Protein AF-A0A4W3GNA4-F1 (afdb_monomer_lite)

Radius of gyration: 18.75 Å; chains: 1; bounding box: 50×30×59 Å

Organism: Callorhinchus milii (NCBI:txid7868)

Structure (mmCIF, N/CA/C/O backbone):
data_AF-A0A4W3GNA4-F1
#
_entry.id   AF-A0A4W3GNA4-F1
#
loop_
_atom_site.group_PDB
_atom_site.id
_atom_site.type_symbol
_atom_site.label_atom_id
_atom_site.label_alt_id
_atom_site.label_comp_id
_atom_site.label_asym_id
_atom_site.label_entity_id
_atom_site.label_seq_id
_atom_site.pdbx_PDB_ins_code
_atom_site.Cartn_x
_atom_site.Cartn_y
_atom_site.Cartn_z
_atom_site.occupancy
_atom_site.B_iso_or_equiv
_atom_site.auth_seq_id
_atom_site.auth_comp_id
_atom_site.auth_asym_id
_atom_site.auth_atom_id
_atom_site.pdbx_PDB_model_num
ATOM 1 N N . MET A 1 1 ? -11.337 0.851 20.707 1.00 62.53 1 MET A N 1
ATOM 2 C CA . MET A 1 1 ? -11.953 1.496 19.522 1.00 62.53 1 MET A CA 1
ATOM 3 C C . MET A 1 1 ? -12.961 0.550 18.882 1.00 62.53 1 MET A C 1
ATOM 5 O O . MET A 1 1 ? -12.706 -0.647 18.855 1.00 62.53 1 MET A O 1
ATOM 9 N N . ILE A 1 2 ? -14.075 1.075 18.364 1.00 86.12 2 ILE A N 1
ATOM 10 C CA . ILE A 1 2 ? -15.197 0.301 17.792 1.00 86.12 2 ILE A CA 1
ATOM 11 C C . ILE A 1 2 ? -14.746 -0.635 16.652 1.00 86.12 2 ILE A C 1
ATOM 13 O O . ILE A 1 2 ? -15.182 -1.780 16.599 1.00 86.12 2 ILE A O 1
ATOM 17 N N . TYR A 1 3 ? -13.805 -0.199 15.805 1.00 87.56 3 TYR A N 1
ATOM 18 C CA . TYR A 1 3 ? -13.288 -1.012 14.695 1.00 87.56 3 TYR A CA 1
ATOM 19 C C . TYR A 1 3 ? -12.583 -2.300 15.135 1.00 87.56 3 TYR A C 1
ATOM 21 O O . TYR A 1 3 ? -12.835 -3.340 14.545 1.00 87.56 3 TYR A O 1
ATOM 29 N N . GLU A 1 4 ? -11.748 -2.271 16.179 1.00 87.50 4 GLU A N 1
ATOM 30 C CA . GLU A 1 4 ? -11.067 -3.485 16.669 1.00 87.50 4 GLU A CA 1
ATOM 31 C C . GLU A 1 4 ? -12.066 -4.514 17.209 1.00 87.50 4 GLU A C 1
ATOM 33 O O . GLU A 1 4 ? -11.855 -5.709 17.049 1.00 87.50 4 GLU A O 1
ATOM 38 N N . ARG A 1 5 ? -13.180 -4.067 17.809 1.00 89.88 5 ARG A N 1
ATOM 39 C CA . ARG A 1 5 ? -14.259 -4.971 18.233 1.00 89.88 5 ARG A CA 1
ATOM 40 C C . ARG A 1 5 ? -14.975 -5.564 17.018 1.00 89.88 5 ARG A C 1
ATOM 42 O O . ARG A 1 5 ? -15.092 -6.774 16.920 1.00 89.88 5 ARG A O 1
ATOM 49 N N . ALA A 1 6 ? -15.357 -4.729 16.053 1.00 89.81 6 ALA A N 1
ATOM 50 C CA . ALA A 1 6 ? -16.027 -5.186 14.835 1.00 89.81 6 ALA A CA 1
ATOM 51 C C . ALA A 1 6 ? -15.162 -6.144 13.990 1.00 89.81 6 ALA A C 1
ATOM 53 O O . ALA A 1 6 ? -15.686 -7.067 13.379 1.00 89.81 6 ALA A O 1
ATOM 54 N N . LEU A 1 7 ? -13.840 -5.949 13.966 1.00 90.19 7 LEU A N 1
ATOM 55 C CA . LEU A 1 7 ? -12.903 -6.818 13.248 1.00 90.19 7 LEU A CA 1
ATOM 56 C C . LEU A 1 7 ? -12.647 -8.158 13.948 1.00 90.19 7 LEU A C 1
ATOM 58 O O . LEU A 1 7 ? -12.236 -9.096 13.270 1.00 90.19 7 LEU A O 1
ATOM 62 N N . LYS A 1 8 ? -12.885 -8.263 15.264 1.00 89.38 8 LYS A N 1
ATOM 63 C CA . LYS A 1 8 ? -12.873 -9.557 15.967 1.00 89.38 8 LYS A CA 1
ATOM 64 C C . LYS A 1 8 ? -14.039 -10.432 15.521 1.00 89.38 8 LYS A C 1
ATOM 66 O O . LYS A 1 8 ? -13.829 -11.606 15.252 1.00 89.38 8 LYS A O 1
ATOM 71 N N . GLU A 1 9 ? -15.219 -9.836 15.374 1.00 90.94 9 GLU A N 1
ATOM 72 C CA . GLU A 1 9 ? -16.420 -10.543 14.915 1.00 90.94 9 GLU A CA 1
ATOM 73 C C . GLU A 1 9 ? -16.387 -10.812 13.400 1.00 90.94 9 GLU A C 1
ATOM 75 O O . GLU A 1 9 ? -16.762 -11.885 12.937 1.00 90.94 9 GLU A O 1
ATOM 80 N N . LEU A 1 10 ? -15.920 -9.841 12.602 1.00 90.75 10 LEU A N 1
ATOM 81 C CA . LEU A 1 10 ? -15.949 -9.892 11.135 1.00 90.75 10 LEU A CA 1
ATOM 82 C C . LEU A 1 10 ? -14.574 -9.577 10.513 1.00 90.75 10 LEU A C 1
ATOM 84 O O . LEU A 1 10 ? -14.409 -8.550 9.839 1.00 90.75 10 LEU A O 1
ATOM 88 N N . PRO A 1 11 ? -13.581 -10.474 10.655 1.00 89.44 11 PRO A N 1
ATOM 89 C CA . PRO A 1 11 ? -12.229 -10.256 10.135 1.00 89.44 11 PRO A CA 1
ATOM 90 C C . PRO A 1 11 ? -12.168 -10.245 8.598 1.00 89.44 11 PRO A C 1
ATOM 92 O O . PRO A 1 11 ? -11.227 -9.707 8.018 1.00 89.44 11 PRO A O 1
ATOM 95 N N . GLY A 1 12 ? -13.174 -10.800 7.917 1.00 89.94 12 GLY A N 1
ATOM 96 C CA . GLY A 1 12 ? -13.270 -10.840 6.454 1.00 89.94 12 GLY A CA 1
ATOM 97 C C . GLY A 1 12 ? -13.893 -9.596 5.804 1.00 89.94 12 GLY A C 1
ATOM 98 O O . GLY A 1 12 ? -13.981 -9.522 4.579 1.00 89.94 12 GLY A O 1
ATOM 99 N N . SER A 1 13 ? -14.354 -8.608 6.575 1.00 93.88 13 SER A N 1
ATOM 100 C CA . SER A 1 13 ? -15.085 -7.475 5.999 1.00 93.88 13 SER A CA 1
ATOM 101 C C . SER A 1 13 ? -14.149 -6.432 5.385 1.00 93.88 13 SER A C 1
ATOM 103 O O . SER A 1 13 ? -13.520 -5.635 6.086 1.00 93.88 13 SER A O 1
ATOM 105 N N . TYR A 1 14 ? -14.116 -6.377 4.049 1.00 92.62 14 TYR A N 1
ATOM 106 C CA . TYR A 1 14 ? -13.341 -5.377 3.307 1.00 92.62 14 TYR A CA 1
ATOM 107 C C . TYR A 1 14 ? -13.697 -3.940 3.710 1.00 92.62 14 TYR A C 1
ATOM 109 O O . TYR A 1 14 ? -12.804 -3.124 3.931 1.00 92.62 14 TYR A O 1
ATOM 117 N N . LYS A 1 15 ? -14.994 -3.618 3.832 1.00 94.00 15 LYS A N 1
ATOM 118 C CA . LYS A 1 15 ? -15.442 -2.259 4.178 1.00 94.00 15 LYS A CA 1
ATOM 119 C C . LYS A 1 15 ? -14.938 -1.840 5.561 1.00 94.00 15 LYS A C 1
ATOM 121 O O . LYS A 1 15 ? -14.494 -0.703 5.716 1.00 94.00 15 LYS A O 1
ATOM 126 N N . LEU A 1 16 ? -14.963 -2.752 6.540 1.00 94.25 16 LEU A N 1
ATOM 127 C CA . LEU A 1 16 ? -14.456 -2.479 7.887 1.00 94.25 16 LEU A CA 1
ATOM 128 C C . LEU A 1 16 ? -12.947 -2.240 7.873 1.00 94.25 16 LEU A C 1
ATOM 130 O O . LEU A 1 16 ? -12.503 -1.206 8.367 1.00 94.25 16 LEU A O 1
ATOM 134 N N . TRP A 1 17 ? -12.172 -3.130 7.246 1.00 94.75 17 TRP A N 1
ATOM 135 C CA . TRP A 1 17 ? -10.722 -2.953 7.119 1.00 94.75 17 TRP A CA 1
ATOM 136 C C . TRP A 1 17 ? -10.353 -1.666 6.387 1.00 94.75 17 TRP A C 1
ATOM 138 O O . TRP A 1 17 ? -9.498 -0.915 6.853 1.00 94.75 17 TRP A O 1
ATOM 148 N N . TYR A 1 18 ? -11.014 -1.375 5.267 1.00 94.25 18 TYR A N 1
ATOM 149 C CA . TYR A 1 18 ? -10.751 -0.174 4.481 1.00 94.25 18 TYR A CA 1
ATOM 150 C C . TYR A 1 18 ? -11.008 1.104 5.289 1.00 94.25 18 TYR A C 1
ATOM 152 O O . TYR A 1 18 ? -10.143 1.980 5.353 1.00 94.25 18 TYR A O 1
ATOM 160 N N . ASN A 1 19 ? -12.165 1.196 5.953 1.00 94.88 19 ASN A N 1
ATOM 161 C CA . ASN A 1 19 ? -12.510 2.354 6.776 1.00 94.88 19 ASN A CA 1
ATOM 162 C C . ASN A 1 19 ? -11.589 2.482 7.993 1.00 94.88 19 ASN A C 1
ATOM 164 O O . ASN A 1 19 ? -11.152 3.590 8.311 1.00 94.88 19 ASN A O 1
ATOM 168 N N . TYR A 1 20 ? -11.235 1.361 8.624 1.00 94.69 20 TYR A N 1
ATOM 169 C CA . TYR A 1 20 ? -10.321 1.350 9.757 1.00 94.69 20 TYR A CA 1
ATOM 170 C C . TYR A 1 20 ? -8.929 1.861 9.370 1.00 94.69 20 TYR A C 1
ATOM 172 O O . TYR A 1 20 ? -8.429 2.811 9.975 1.00 94.69 20 TYR A O 1
ATOM 180 N N . LEU A 1 21 ? -8.330 1.309 8.311 1.00 94.81 21 LEU A N 1
ATOM 181 C CA . LEU A 1 21 ? -7.014 1.731 7.824 1.00 94.81 21 LEU A CA 1
AT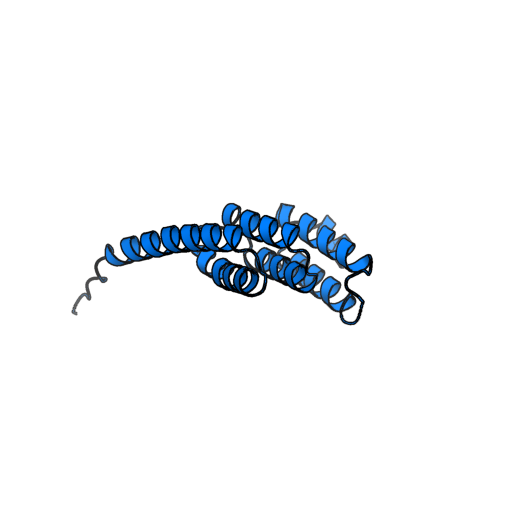OM 182 C C . LEU A 1 21 ? -7.022 3.194 7.367 1.00 94.81 21 LEU A C 1
ATOM 184 O O . LEU A 1 21 ? -6.099 3.947 7.679 1.00 94.81 21 LEU A O 1
ATOM 188 N N . LYS A 1 22 ? -8.082 3.629 6.675 1.00 94.75 22 LYS A N 1
ATOM 189 C CA . LYS A 1 22 ? -8.259 5.030 6.269 1.00 94.75 22 LYS A CA 1
ATOM 190 C C . LYS A 1 22 ? -8.288 5.963 7.481 1.00 94.75 22 LYS A C 1
ATOM 192 O O . LYS A 1 22 ? -7.617 6.996 7.463 1.00 94.75 22 LYS A O 1
ATOM 197 N N . GLN A 1 23 ? -9.027 5.597 8.527 1.00 94.44 23 GLN A N 1
ATOM 198 C CA . GLN A 1 23 ? -9.108 6.377 9.760 1.00 94.44 23 GLN A CA 1
ATOM 199 C C . GLN A 1 23 ? -7.756 6.435 10.480 1.00 94.44 23 GLN A C 1
ATOM 201 O O . GLN A 1 23 ? -7.327 7.514 10.881 1.00 94.44 23 GLN A O 1
ATOM 206 N N . ARG A 1 24 ? -7.051 5.304 10.589 1.00 93.62 24 ARG A N 1
ATOM 207 C CA . ARG A 1 24 ? -5.729 5.235 11.228 1.00 93.62 24 ARG A CA 1
ATOM 208 C C . ARG A 1 24 ? -4.688 6.083 10.493 1.00 93.62 24 ARG A C 1
ATOM 210 O O . ARG A 1 24 ? -3.987 6.860 11.127 1.00 93.62 24 ARG A O 1
ATOM 217 N N . ARG A 1 25 ? -4.659 6.051 9.155 1.00 93.75 25 ARG A N 1
ATOM 218 C CA . ARG A 1 25 ? -3.803 6.956 8.360 1.00 93.75 25 ARG A CA 1
ATOM 219 C C . ARG A 1 25 ? -4.174 8.429 8.548 1.00 93.75 25 ARG A C 1
ATOM 221 O O . ARG A 1 25 ? -3.291 9.276 8.606 1.00 93.75 25 ARG A O 1
ATOM 228 N N . LYS A 1 26 ? -5.469 8.754 8.669 1.00 93.44 26 LYS A N 1
ATOM 229 C CA . LYS A 1 26 ? -5.927 10.133 8.917 1.00 93.44 26 LYS A CA 1
ATOM 230 C C . LYS A 1 26 ? -5.411 10.676 10.255 1.00 93.44 26 LYS A C 1
ATOM 232 O O . LYS A 1 26 ? -5.052 11.844 10.309 1.00 93.44 26 LYS A O 1
ATOM 237 N N . GLN A 1 27 ? -5.332 9.838 11.291 1.00 91.62 27 GLN A N 1
ATOM 238 C CA . GLN A 1 27 ? -4.816 10.215 12.617 1.00 91.62 27 GLN A CA 1
ATOM 239 C C . GLN A 1 27 ? -3.317 10.560 12.621 1.00 91.62 27 GLN A C 1
ATOM 241 O O . GLN A 1 27 ? -2.862 11.272 13.513 1.00 91.62 27 GLN A O 1
ATOM 246 N N . LEU A 1 28 ? -2.559 10.074 11.634 1.00 90.56 28 LEU A N 1
ATOM 247 C CA . LEU A 1 28 ? -1.128 10.357 11.500 1.00 90.56 28 LEU A CA 1
ATOM 248 C C . LEU A 1 28 ? -0.820 11.590 10.647 1.00 90.56 28 LEU A C 1
ATOM 250 O O . LEU A 1 28 ? 0.334 12.012 10.586 1.00 90.56 28 LEU A O 1
ATOM 254 N N . LYS A 1 29 ? -1.820 12.181 9.978 1.00 87.44 29 LYS A N 1
ATOM 255 C CA . LYS A 1 29 ? -1.595 13.389 9.176 1.00 87.44 29 LYS A CA 1
ATOM 256 C C . LYS A 1 29 ? -1.045 14.508 10.064 1.00 87.44 29 LYS A C 1
ATOM 258 O O . LYS A 1 29 ? -1.640 14.826 11.087 1.00 87.44 29 LYS A O 1
ATOM 263 N N . GLY A 1 30 ? 0.073 15.101 9.646 1.00 84.44 30 GLY A N 1
ATOM 264 C CA . GLY A 1 30 ? 0.755 16.175 10.376 1.00 84.44 30 GLY A CA 1
ATOM 265 C C . GLY A 1 30 ? 1.792 15.704 11.400 1.00 84.44 30 GLY A C 1
ATOM 266 O O . GLY A 1 30 ? 2.482 16.542 11.969 1.00 84.44 30 GLY A O 1
ATOM 267 N N . ARG A 1 31 ? 1.949 14.391 11.621 1.00 89.44 31 ARG A N 1
ATOM 268 C CA . ARG A 1 31 ? 3.023 13.842 12.465 1.00 89.44 31 ARG A CA 1
ATOM 269 C C . ARG A 1 31 ? 4.287 13.571 11.655 1.00 89.44 31 ARG A C 1
ATOM 271 O O . ARG A 1 31 ? 4.207 13.225 10.473 1.00 89.44 31 ARG A O 1
ATOM 278 N N . CYS A 1 32 ? 5.440 13.659 12.317 1.00 89.38 32 CYS A N 1
ATOM 279 C CA . CYS A 1 32 ? 6.722 13.275 11.732 1.00 89.38 32 CYS A CA 1
ATOM 280 C C . CYS A 1 32 ? 6.736 11.779 11.381 1.00 89.38 32 CYS A C 1
ATOM 282 O O . CYS A 1 32 ? 6.191 10.962 12.117 1.00 89.38 32 CYS A O 1
ATOM 284 N N . VAL A 1 33 ? 7.398 11.414 10.283 1.00 87.50 33 VAL A N 1
ATOM 285 C CA . VAL A 1 33 ? 7.524 10.024 9.802 1.00 87.50 33 VAL A CA 1
ATOM 286 C C . VAL A 1 33 ? 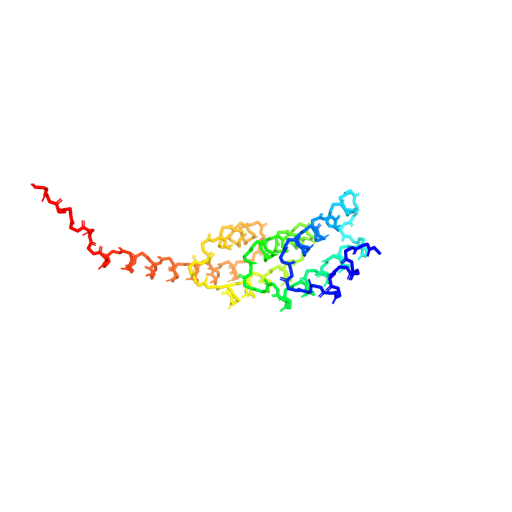8.211 9.099 10.821 1.00 87.50 33 VAL A C 1
ATOM 288 O O . VAL A 1 33 ? 8.009 7.887 10.786 1.00 87.50 33 VAL A O 1
ATOM 291 N N . THR A 1 34 ? 9.000 9.655 11.744 1.00 89.00 34 THR A N 1
ATOM 292 C CA . THR A 1 34 ? 9.650 8.911 12.834 1.00 89.00 34 THR A CA 1
ATOM 293 C C . THR A 1 34 ? 8.717 8.589 14.006 1.00 89.00 34 THR A C 1
ATOM 295 O O . THR A 1 34 ? 9.113 7.835 14.893 1.00 89.00 34 THR A O 1
ATOM 298 N N . ASP A 1 35 ? 7.490 9.123 14.026 1.00 90.94 35 ASP A N 1
ATOM 299 C CA . ASP A 1 35 ? 6.506 8.855 15.078 1.00 90.94 35 ASP A CA 1
ATOM 300 C C . ASP A 1 35 ? 6.139 7.351 15.111 1.00 90.94 35 ASP A C 1
ATOM 302 O O . ASP A 1 35 ? 5.843 6.765 14.058 1.00 90.94 35 ASP A O 1
ATOM 306 N N . PRO A 1 36 ? 6.111 6.711 16.300 1.00 92.12 36 PRO A N 1
ATOM 307 C CA . PRO A 1 36 ? 5.775 5.291 16.445 1.00 92.12 36 PRO A CA 1
ATOM 308 C C . PRO A 1 36 ? 4.426 4.900 15.828 1.00 92.12 36 PRO A C 1
ATOM 310 O O . PRO A 1 36 ? 4.246 3.762 15.385 1.00 92.12 36 PRO A O 1
ATOM 313 N N . GLY A 1 37 ? 3.491 5.846 15.724 1.00 92.50 37 GLY A N 1
ATOM 314 C CA . GLY A 1 37 ? 2.187 5.646 15.114 1.00 92.50 37 GLY A CA 1
ATOM 315 C C . GLY A 1 37 ? 2.266 5.190 13.656 1.00 92.50 37 GLY A C 1
ATOM 316 O O . GLY A 1 37 ? 1.429 4.394 13.229 1.00 92.50 37 GLY A O 1
ATOM 317 N N . TYR A 1 38 ? 3.291 5.592 12.891 1.00 93.69 38 TYR A N 1
ATOM 318 C CA . TYR A 1 38 ? 3.491 5.068 11.533 1.00 93.69 38 TYR A CA 1
ATOM 319 C C . TYR A 1 38 ? 3.737 3.559 11.535 1.00 93.69 38 TYR A C 1
ATOM 321 O O . TYR A 1 38 ? 3.206 2.849 10.676 1.00 93.69 38 TYR A O 1
ATOM 329 N N . GLU A 1 39 ? 4.488 3.049 12.511 1.00 93.69 39 GLU A N 1
ATOM 330 C CA . GLU A 1 39 ? 4.744 1.617 12.628 1.00 93.69 39 GLU A CA 1
ATOM 331 C C . GLU A 1 39 ? 3.504 0.854 13.105 1.00 93.69 39 GLU A C 1
ATOM 333 O O . GLU A 1 39 ? 3.199 -0.211 12.568 1.00 93.69 39 GLU A O 1
ATOM 338 N N . GLU A 1 40 ? 2.701 1.433 14.002 1.00 93.88 40 GLU A N 1
ATOM 339 C CA . GLU A 1 40 ? 1.400 0.858 14.363 1.00 93.88 40 GLU A CA 1
ATOM 340 C C . GLU A 1 40 ? 0.472 0.713 13.149 1.00 93.88 40 GLU A C 1
ATOM 342 O O . GLU A 1 40 ? -0.200 -0.310 12.987 1.00 93.88 40 GLU A O 1
ATOM 347 N N . VAL A 1 41 ? 0.425 1.722 12.275 1.00 95.19 41 VAL A N 1
ATOM 348 C CA . VAL A 1 41 ? -0.403 1.678 11.061 1.00 95.19 41 VAL A CA 1
ATOM 349 C C . VAL A 1 41 ? 0.169 0.714 10.026 1.00 95.19 41 VAL A C 1
ATOM 351 O O . VAL A 1 41 ? -0.600 0.006 9.371 1.00 95.19 41 VAL A O 1
ATOM 354 N N . ASN A 1 42 ? 1.495 0.596 9.932 1.00 95.44 42 ASN A N 1
ATOM 355 C CA . ASN A 1 42 ? 2.137 -0.450 9.138 1.00 95.44 42 ASN A CA 1
ATOM 356 C C . ASN A 1 42 ? 1.731 -1.851 9.628 1.00 95.44 42 ASN A C 1
ATOM 358 O O . ASN A 1 42 ? 1.355 -2.696 8.817 1.00 95.44 42 ASN A O 1
ATOM 362 N N . ASN A 1 43 ? 1.730 -2.082 10.942 1.00 95.25 43 ASN A N 1
ATOM 363 C CA . ASN A 1 43 ? 1.304 -3.350 11.541 1.00 95.25 43 ASN A CA 1
ATOM 364 C C . ASN A 1 43 ? -0.192 -3.622 11.317 1.00 95.25 43 ASN A C 1
ATOM 366 O O . ASN A 1 43 ? -0.582 -4.757 11.038 1.00 95.25 43 ASN A O 1
ATOM 370 N N . CYS A 1 44 ? -1.038 -2.587 11.361 1.00 94.69 44 CYS A N 1
ATOM 371 C CA . CYS A 1 44 ? -2.453 -2.708 11.000 1.00 94.69 44 CYS A CA 1
ATOM 372 C C . CYS A 1 44 ? -2.632 -3.143 9.539 1.00 94.69 44 CYS A C 1
ATOM 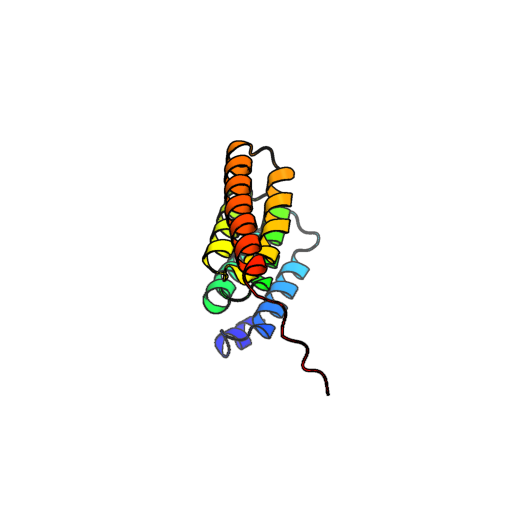374 O O . CYS A 1 44 ? -3.486 -3.981 9.249 1.00 94.69 44 CYS A O 1
ATOM 376 N N . HIS A 1 45 ? -1.826 -2.604 8.621 1.00 95.88 45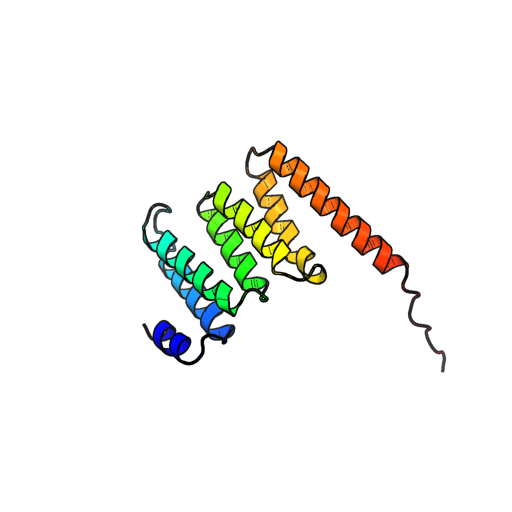 HIS A N 1
ATOM 377 C CA . HIS A 1 45 ? -1.832 -3.013 7.218 1.00 95.88 45 HIS A CA 1
ATOM 378 C C . HIS A 1 45 ? -1.407 -4.475 7.040 1.00 95.88 45 HIS A C 1
ATOM 380 O O . HIS A 1 45 ? -2.089 -5.212 6.331 1.00 95.88 45 HIS A O 1
ATOM 386 N N . GLU A 1 46 ? -0.341 -4.920 7.708 1.00 95.69 46 GLU A N 1
ATOM 387 C CA . GLU A 1 46 ? 0.095 -6.324 7.659 1.00 95.69 46 GLU A CA 1
ATOM 388 C C . GLU A 1 46 ? -0.992 -7.273 8.191 1.00 95.69 46 GLU A C 1
ATOM 390 O O . GLU A 1 46 ? -1.301 -8.274 7.546 1.00 95.69 46 GLU A O 1
ATOM 395 N N . ARG A 1 47 ? -1.662 -6.914 9.296 1.00 94.75 47 ARG A N 1
ATOM 396 C CA . ARG A 1 47 ? -2.824 -7.661 9.814 1.00 94.75 47 ARG A CA 1
ATOM 397 C C . ARG A 1 47 ? -3.975 -7.718 8.813 1.00 94.75 47 ARG A C 1
ATOM 399 O O . ARG A 1 47 ? -4.551 -8.782 8.606 1.00 94.75 47 ARG A O 1
ATOM 406 N N . ALA A 1 48 ? -4.302 -6.594 8.178 1.00 94.38 48 ALA A N 1
ATOM 407 C CA . ALA A 1 48 ? -5.365 -6.545 7.180 1.00 94.38 48 ALA A CA 1
ATOM 408 C C . ALA A 1 48 ? -5.061 -7.463 5.990 1.00 94.38 48 ALA A C 1
ATOM 410 O O . ALA A 1 48 ? -5.957 -8.129 5.478 1.00 94.38 48 ALA A O 1
ATOM 411 N N . LEU A 1 49 ? -3.797 -7.525 5.561 1.00 94.69 49 LEU A N 1
ATOM 412 C CA . LEU A 1 49 ? -3.369 -8.347 4.432 1.00 94.69 49 LEU A CA 1
ATOM 413 C C . LEU A 1 49 ? -3.488 -9.851 4.693 1.00 94.69 49 LEU A C 1
ATOM 415 O O . LEU A 1 49 ? -3.652 -10.586 3.726 1.00 94.69 49 LEU A O 1
ATOM 419 N N . VAL A 1 50 ? -3.502 -10.315 5.948 1.00 94.06 50 VAL A N 1
ATOM 420 C CA . VAL A 1 50 ? -3.783 -11.730 6.265 1.00 94.06 50 VAL A CA 1
ATOM 421 C C . VAL A 1 50 ? -5.134 -12.151 5.678 1.00 94.06 50 VAL A C 1
ATOM 423 O O . VAL A 1 50 ? -5.228 -13.154 4.973 1.00 94.06 50 VAL A O 1
ATOM 426 N N . PHE A 1 51 ? -6.164 -11.324 5.865 1.00 90.88 51 PHE A N 1
ATOM 427 C CA . PHE A 1 51 ? -7.515 -11.606 5.377 1.00 90.88 51 PHE A CA 1
ATOM 428 C C . PHE A 1 51 ? -7.772 -11.024 3.975 1.00 90.88 51 PHE A C 1
ATOM 430 O O . PHE A 1 51 ? -8.478 -11.624 3.170 1.00 90.88 51 PHE A O 1
ATOM 437 N N . MET A 1 52 ? -7.196 -9.860 3.657 1.00 91.69 52 MET A N 1
ATOM 438 C CA . MET A 1 52 ? -7.520 -9.050 2.471 1.00 91.69 52 MET A CA 1
ATOM 439 C C . MET A 1 52 ? -6.460 -9.115 1.355 1.00 91.69 52 MET A C 1
ATOM 441 O O . MET A 1 52 ? -6.445 -8.248 0.480 1.00 91.69 52 MET A O 1
ATOM 445 N N . HIS A 1 53 ? -5.573 -10.117 1.333 1.00 91.69 53 HIS A N 1
ATOM 446 C CA . HIS A 1 53 ? -4.478 -10.207 0.347 1.00 91.69 53 HIS A CA 1
ATOM 447 C C . HIS A 1 53 ? -4.936 -10.216 -1.124 1.00 91.69 53 HIS A C 1
ATOM 449 O O . HIS A 1 53 ? -4.156 -9.846 -1.999 1.00 91.69 53 HIS A O 1
ATOM 455 N N . LYS A 1 54 ? -6.185 -10.597 -1.420 1.00 90.19 54 LYS A N 1
ATOM 456 C CA . LYS A 1 54 ? -6.739 -10.568 -2.788 1.00 90.19 54 LYS A CA 1
ATOM 457 C C . LYS A 1 54 ? -7.258 -9.189 -3.213 1.00 90.19 54 LYS A C 1
ATOM 459 O O . LYS A 1 54 ? -7.620 -9.019 -4.372 1.00 90.19 54 LYS A O 1
ATOM 464 N N . MET A 1 55 ? -7.323 -8.212 -2.304 1.00 92.25 55 MET A N 1
ATOM 465 C CA . MET A 1 55 ? -7.915 -6.894 -2.554 1.00 92.25 55 MET A CA 1
ATOM 466 C C . MET A 1 55 ? -6.846 -5.891 -3.017 1.00 92.25 55 MET A C 1
ATOM 468 O O . MET A 1 55 ? -6.047 -5.428 -2.197 1.00 92.25 55 MET A O 1
ATOM 472 N N . PRO A 1 56 ? -6.832 -5.468 -4.300 1.00 92.88 56 PRO A N 1
ATOM 473 C CA . PRO A 1 56 ? -5.767 -4.614 -4.829 1.00 92.88 56 PRO A CA 1
ATOM 474 C C . PRO A 1 56 ? -5.669 -3.269 -4.111 1.00 92.88 56 PRO A C 1
ATOM 476 O O . PRO A 1 56 ? -4.578 -2.751 -3.903 1.00 92.88 56 PRO A O 1
ATOM 479 N N . ARG A 1 57 ? -6.809 -2.700 -3.697 1.00 94.38 57 ARG A N 1
ATOM 480 C CA . ARG A 1 57 ? -6.840 -1.369 -3.083 1.00 94.38 57 ARG A CA 1
ATOM 481 C C . ARG A 1 57 ? -6.062 -1.309 -1.767 1.00 94.38 57 ARG A C 1
ATOM 483 O O . ARG A 1 57 ? -5.376 -0.321 -1.534 1.00 94.38 57 ARG A O 1
ATOM 490 N N . ILE A 1 58 ? -6.122 -2.362 -0.949 1.00 94.62 58 ILE A N 1
ATOM 491 C CA . ILE A 1 58 ? -5.398 -2.424 0.331 1.00 94.62 58 ILE A CA 1
ATOM 492 C C . ILE A 1 58 ? -3.885 -2.450 0.095 1.00 94.62 58 ILE A C 1
ATOM 494 O O . ILE A 1 58 ? -3.153 -1.736 0.779 1.00 94.62 58 ILE A O 1
ATOM 498 N N . TRP A 1 59 ? -3.428 -3.206 -0.909 1.00 96.25 59 TRP A N 1
ATOM 499 C CA . TRP A 1 59 ? -2.023 -3.221 -1.320 1.00 96.25 59 TRP A CA 1
ATOM 500 C C . TRP A 1 59 ? -1.550 -1.862 -1.821 1.00 96.25 59 TRP A C 1
ATOM 502 O O . TRP A 1 59 ? -0.511 -1.387 -1.379 1.00 96.25 59 TRP A O 1
ATOM 512 N N . LEU A 1 60 ? -2.306 -1.228 -2.722 1.00 95.25 60 LEU A N 1
ATOM 513 C CA . LEU A 1 60 ? -1.930 0.065 -3.300 1.00 95.25 60 LEU A CA 1
ATOM 514 C C . LEU A 1 60 ? -1.837 1.154 -2.232 1.00 95.25 60 LEU A C 1
ATOM 516 O O . LEU A 1 60 ? -0.850 1.886 -2.194 1.00 95.25 60 LEU A O 1
ATOM 520 N N . ASP A 1 61 ? -2.828 1.217 -1.341 1.00 95.81 61 ASP A N 1
ATOM 521 C CA . ASP A 1 61 ? -2.825 2.152 -0.219 1.00 95.81 61 ASP A CA 1
ATOM 522 C C . ASP A 1 61 ? -1.621 1.894 0.710 1.00 95.81 61 ASP A C 1
ATOM 524 O O . ASP A 1 61 ? -0.997 2.847 1.171 1.00 95.81 61 ASP A O 1
ATOM 528 N N . TYR A 1 62 ? -1.265 0.626 0.968 1.00 96.38 62 TYR A N 1
ATOM 529 C CA . TYR A 1 62 ? -0.113 0.289 1.812 1.00 96.38 62 TYR A CA 1
ATOM 530 C C . TYR A 1 62 ? 1.224 0.642 1.151 1.00 96.38 62 TYR A C 1
ATOM 532 O O . TYR A 1 62 ? 2.086 1.256 1.775 1.00 96.38 62 TYR A O 1
ATOM 540 N N . CYS A 1 63 ? 1.387 0.293 -0.126 1.00 95.50 63 CYS A N 1
ATOM 541 C CA . CYS A 1 63 ? 2.565 0.643 -0.909 1.00 95.50 63 CYS A CA 1
ATOM 542 C C . CYS A 1 63 ? 2.776 2.157 -0.930 1.00 95.50 63 CYS A C 1
ATOM 544 O O . CYS A 1 63 ? 3.886 2.605 -0.657 1.00 95.50 63 CYS A O 1
ATOM 546 N N . GLN A 1 64 ? 1.725 2.938 -1.200 1.00 94.81 64 GLN A N 1
ATOM 547 C CA . GLN A 1 64 ? 1.816 4.397 -1.190 1.00 94.81 64 GLN A CA 1
ATOM 548 C C . GLN A 1 64 ? 2.183 4.919 0.204 1.00 94.81 64 GLN A C 1
ATOM 550 O O . GLN A 1 64 ? 3.103 5.717 0.330 1.00 94.81 64 GLN A O 1
ATOM 555 N N . PHE A 1 65 ? 1.555 4.389 1.256 1.00 95.00 65 PHE A N 1
ATOM 556 C CA . PHE A 1 65 ? 1.864 4.778 2.631 1.00 95.00 65 PHE A CA 1
ATOM 557 C C . PHE A 1 65 ? 3.327 4.507 3.028 1.00 95.00 65 PHE A C 1
ATOM 559 O O . PHE A 1 65 ? 3.895 5.255 3.819 1.00 95.00 65 PHE A O 1
ATOM 566 N N . LEU A 1 66 ? 3.961 3.463 2.483 1.00 94.38 66 LEU A N 1
ATOM 567 C CA . LEU A 1 66 ? 5.387 3.186 2.694 1.00 94.38 66 LEU A CA 1
ATOM 568 C C . LEU A 1 66 ? 6.313 4.061 1.835 1.00 94.38 66 LEU A C 1
ATOM 570 O O . LEU A 1 66 ? 7.420 4.379 2.278 1.00 94.38 66 LEU A O 1
ATOM 574 N N . VAL A 1 67 ? 5.885 4.440 0.623 1.00 92.81 67 VAL A N 1
ATOM 575 C CA . VAL A 1 67 ? 6.592 5.431 -0.212 1.00 92.81 67 VAL A CA 1
ATOM 576 C C . VAL A 1 67 ? 6.674 6.759 0.534 1.00 92.81 67 VAL A C 1
ATOM 578 O O . VAL A 1 67 ? 7.765 7.307 0.648 1.00 92.81 67 VAL A O 1
ATOM 581 N N . ASP A 1 68 ? 5.562 7.213 1.113 1.00 91.44 68 ASP A N 1
ATOM 582 C CA . ASP A 1 68 ? 5.485 8.480 1.851 1.00 91.44 68 ASP A CA 1
ATOM 583 C C . ASP A 1 68 ? 6.356 8.471 3.131 1.00 91.44 68 ASP A C 1
ATOM 585 O O . ASP A 1 68 ? 6.775 9.519 3.613 1.00 91.44 68 ASP A O 1
ATOM 589 N N . GLN A 1 69 ? 6.675 7.283 3.666 1.00 91.75 69 GLN A N 1
ATOM 590 C CA . GLN A 1 69 ? 7.604 7.093 4.790 1.00 91.75 69 GLN A CA 1
ATOM 591 C C . GLN A 1 69 ? 9.083 6.990 4.369 1.00 91.75 69 GLN A C 1
ATOM 593 O O . GLN A 1 69 ? 9.939 6.776 5.225 1.00 91.75 69 GLN A O 1
ATOM 598 N N . TYR A 1 70 ? 9.399 7.039 3.070 1.00 90.38 70 TYR A N 1
ATOM 599 C CA . TYR A 1 70 ? 10.749 6.825 2.527 1.00 90.38 70 TYR A CA 1
ATOM 600 C C . TYR A 1 70 ? 11.391 5.472 2.912 1.00 90.38 70 TYR A C 1
ATOM 602 O O . TYR A 1 70 ? 12.610 5.299 2.860 1.00 90.38 70 TYR A O 1
ATOM 610 N N . LYS A 1 71 ? 10.590 4.446 3.246 1.00 88.44 71 LYS A N 1
ATOM 611 C CA . LYS A 1 71 ? 11.086 3.105 3.623 1.00 88.44 71 LYS A CA 1
ATOM 612 C C . LYS A 1 71 ? 11.418 2.245 2.394 1.00 88.44 71 LYS A C 1
ATOM 614 O O . LYS A 1 71 ? 10.826 1.185 2.195 1.00 88.44 71 LYS A O 1
ATOM 619 N N . ILE A 1 72 ? 12.399 2.666 1.590 1.00 90.06 72 ILE A N 1
ATOM 620 C CA . ILE A 1 72 ? 12.758 2.109 0.265 1.00 90.06 72 ILE A CA 1
ATOM 621 C C . ILE A 1 72 ? 12.738 0.569 0.214 1.00 90.06 72 ILE A C 1
ATOM 623 O O . ILE A 1 72 ? 12.014 -0.033 -0.587 1.00 90.06 72 ILE A O 1
ATOM 627 N N . SER A 1 73 ? 13.506 -0.092 1.084 1.00 90.81 73 SER A N 1
ATOM 628 C CA . SER A 1 73 ? 13.631 -1.556 1.100 1.00 90.81 73 SER A CA 1
ATOM 629 C C . SER A 1 73 ? 12.307 -2.261 1.406 1.00 90.81 73 SER A C 1
ATOM 631 O O . SER A 1 73 ? 11.988 -3.283 0.789 1.00 90.81 73 SER A O 1
ATOM 633 N N . ARG A 1 74 ? 11.516 -1.712 2.337 1.00 92.88 74 ARG A N 1
ATOM 634 C CA . ARG A 1 74 ? 10.202 -2.255 2.711 1.00 92.88 74 ARG A CA 1
ATOM 635 C C . ARG A 1 74 ? 9.186 -2.017 1.599 1.00 92.88 74 ARG A C 1
ATOM 637 O O . ARG A 1 74 ? 8.473 -2.949 1.232 1.00 92.88 74 ARG A O 1
ATOM 644 N N . THR A 1 75 ? 9.180 -0.826 1.009 1.00 94.25 75 THR A N 1
ATOM 645 C CA . THR A 1 75 ? 8.340 -0.463 -0.137 1.00 94.25 75 THR A CA 1
ATOM 646 C C . THR A 1 75 ? 8.558 -1.418 -1.305 1.00 94.25 75 THR A C 1
ATOM 648 O O . THR A 1 75 ? 7.599 -2.015 -1.794 1.00 94.25 75 THR A O 1
ATOM 651 N N . ARG A 1 76 ? 9.820 -1.668 -1.689 1.00 92.81 76 ARG A N 1
ATOM 652 C CA . ARG A 1 76 ? 10.169 -2.623 -2.755 1.00 92.81 76 ARG A CA 1
ATOM 653 C C . ARG A 1 76 ? 9.609 -4.019 -2.477 1.00 92.81 76 ARG A C 1
ATOM 655 O O . ARG A 1 76 ? 8.898 -4.572 -3.311 1.00 92.81 76 ARG A O 1
ATOM 662 N N . ARG A 1 77 ? 9.889 -4.573 -1.289 1.00 93.81 77 ARG A N 1
ATOM 663 C CA . ARG A 1 77 ? 9.400 -5.908 -0.895 1.00 93.81 77 ARG A CA 1
ATOM 664 C C . ARG A 1 77 ? 7.872 -5.976 -0.896 1.00 93.81 77 ARG A C 1
ATOM 666 O O . ARG A 1 77 ? 7.315 -7.012 -1.243 1.00 93.81 77 ARG A O 1
ATOM 673 N N . THR A 1 78 ? 7.203 -4.887 -0.527 1.00 96.00 78 THR A N 1
ATOM 674 C CA . THR A 1 78 ? 5.737 -4.808 -0.486 1.00 96.00 78 THR A CA 1
ATOM 675 C C . THR A 1 78 ? 5.139 -4.780 -1.891 1.00 96.00 78 THR A C 1
ATOM 677 O O . THR A 1 78 ? 4.203 -5.530 -2.147 1.00 96.00 78 THR A O 1
ATOM 680 N N . PHE A 1 79 ? 5.722 -4.031 -2.836 1.00 94.88 79 PHE A N 1
ATOM 681 C CA . PHE A 1 79 ? 5.328 -4.102 -4.251 1.00 94.88 79 PHE A CA 1
ATOM 682 C C . PHE A 1 79 ? 5.523 -5.510 -4.834 1.00 94.88 79 PHE A C 1
ATOM 684 O O . PHE A 1 79 ? 4.624 -6.039 -5.488 1.00 94.88 79 PHE A O 1
ATOM 691 N N . ASP A 1 80 ? 6.654 -6.162 -4.544 1.00 93.56 80 ASP A N 1
ATOM 692 C CA . ASP A 1 80 ? 6.900 -7.549 -4.962 1.00 93.56 80 ASP A CA 1
ATOM 693 C C . ASP A 1 80 ? 5.914 -8.547 -4.329 1.00 93.56 80 ASP A C 1
ATOM 695 O O . ASP A 1 80 ? 5.576 -9.559 -4.945 1.00 93.56 80 ASP A O 1
ATOM 699 N N . ARG A 1 81 ? 5.468 -8.312 -3.088 1.00 95.44 81 ARG A N 1
ATOM 700 C CA . ARG A 1 81 ? 4.417 -9.116 -2.438 1.00 95.44 81 ARG A CA 1
ATOM 701 C C . ARG A 1 81 ? 3.058 -8.877 -3.092 1.00 95.44 81 ARG A C 1
ATOM 703 O O . ARG A 1 81 ? 2.367 -9.849 -3.371 1.00 95.44 81 ARG A O 1
ATOM 710 N N . ALA A 1 82 ? 2.715 -7.629 -3.409 1.00 95.44 82 ALA A N 1
ATOM 711 C CA . ALA A 1 82 ? 1.472 -7.289 -4.097 1.00 95.44 82 ALA A CA 1
ATOM 712 C C . ALA A 1 82 ? 1.375 -7.975 -5.470 1.00 95.44 82 ALA A C 1
ATOM 714 O O . ALA A 1 82 ? 0.352 -8.577 -5.780 1.00 95.44 82 ALA A O 1
ATOM 715 N N . LEU A 1 83 ? 2.451 -7.960 -6.267 1.00 93.44 83 LEU A N 1
ATOM 716 C CA . LEU A 1 83 ? 2.490 -8.643 -7.568 1.00 93.44 83 LEU A CA 1
ATOM 717 C C . LEU A 1 83 ? 2.391 -10.174 -7.455 1.00 93.44 83 LEU A C 1
ATOM 719 O O . LEU A 1 83 ? 1.907 -10.818 -8.379 1.00 93.44 83 LEU A O 1
ATOM 723 N N . ARG A 1 84 ? 2.835 -10.768 -6.341 1.00 92.69 84 ARG A N 1
ATOM 724 C CA . ARG A 1 84 ? 2.685 -12.212 -6.086 1.00 92.69 84 ARG A CA 1
ATOM 725 C C . ARG A 1 84 ? 1.295 -12.587 -5.577 1.00 92.69 84 ARG A C 1
ATOM 727 O O . ARG A 1 84 ? 0.806 -13.658 -5.905 1.00 92.69 84 ARG A O 1
ATOM 734 N N . ALA A 1 85 ? 0.682 -11.729 -4.765 1.00 93.00 85 ALA A N 1
ATOM 735 C CA . ALA A 1 85 ? -0.621 -11.989 -4.158 1.00 93.00 85 ALA A CA 1
ATOM 736 C C . ALA A 1 85 ? -1.793 -11.710 -5.112 1.00 93.00 85 ALA A C 1
ATOM 738 O O . ALA A 1 85 ? -2.841 -12.346 -5.006 1.00 93.00 85 ALA A O 1
ATOM 739 N N . LEU A 1 86 ? -1.639 -10.740 -6.018 1.00 92.12 86 LEU A N 1
ATOM 740 C CA . LEU A 1 86 ? -2.699 -10.318 -6.927 1.00 92.12 86 LEU A CA 1
ATOM 741 C C . LEU A 1 86 ? -2.639 -11.075 -8.263 1.00 92.12 86 LEU A C 1
ATOM 743 O O . LEU A 1 86 ? -1.544 -11.291 -8.790 1.00 92.12 86 LEU A O 1
ATOM 747 N N . PRO A 1 87 ? -3.799 -11.398 -8.867 1.00 91.12 87 PRO A N 1
ATOM 748 C CA . PRO A 1 87 ? -3.857 -11.944 -10.220 1.00 91.12 87 PRO A CA 1
ATOM 749 C C . PRO A 1 87 ? -3.162 -11.034 -11.240 1.00 91.12 87 PRO A C 1
ATOM 751 O O . PRO A 1 87 ? -3.240 -9.807 -11.133 1.00 91.12 87 PRO A O 1
ATOM 754 N N . VAL A 1 88 ? -2.552 -11.624 -12.275 1.00 86.94 88 VAL A N 1
ATOM 755 C CA . VAL A 1 88 ? -1.848 -10.885 -13.347 1.00 86.94 88 VAL A CA 1
ATOM 756 C C . VAL A 1 88 ? -2.756 -9.854 -14.022 1.00 86.94 88 VAL A C 1
ATOM 758 O O . VAL A 1 88 ? -2.322 -8.742 -14.322 1.00 86.94 88 VAL A O 1
ATOM 761 N N . THR A 1 89 ? -4.049 -10.161 -14.149 1.00 87.25 89 THR A N 1
ATOM 762 C CA . THR A 1 89 ? -5.073 -9.245 -14.678 1.00 87.25 89 THR A CA 1
ATOM 763 C C . THR A 1 89 ? -5.232 -7.963 -13.866 1.00 87.25 89 THR A C 1
ATOM 765 O O . THR A 1 89 ? -5.805 -7.013 -14.374 1.00 87.25 89 THR A O 1
ATOM 768 N N . GLN A 1 90 ? -4.732 -7.901 -12.627 1.00 88.56 90 GLN A N 1
ATOM 769 C CA . GLN A 1 90 ? -4.761 -6.719 -11.758 1.00 88.56 90 GLN A CA 1
ATOM 770 C C . GLN A 1 90 ? -3.405 -6.004 -11.672 1.00 88.56 90 GLN A C 1
ATOM 772 O O . GLN A 1 90 ? -3.323 -4.907 -11.114 1.00 88.56 90 GLN A O 1
ATOM 777 N N . HIS A 1 91 ? -2.333 -6.577 -12.235 1.00 91.50 91 HIS A N 1
ATOM 778 C CA . HIS A 1 91 ? -0.983 -6.007 -12.140 1.00 91.50 91 HIS A CA 1
ATOM 779 C C . HIS A 1 91 ? -0.886 -4.622 -12.781 1.00 91.50 91 HIS A C 1
ATOM 781 O O . HIS A 1 91 ? -0.118 -3.786 -12.306 1.00 91.50 91 HIS A O 1
ATOM 787 N N . TYR A 1 92 ? -1.718 -4.332 -13.788 1.00 89.00 92 TYR A N 1
ATOM 788 C CA . TYR A 1 92 ? -1.817 -3.010 -14.418 1.00 89.00 92 TYR A CA 1
ATOM 789 C C . TYR A 1 92 ? -2.103 -1.873 -13.421 1.00 89.00 92 TYR A C 1
ATOM 791 O O . TYR A 1 92 ? -1.737 -0.732 -13.681 1.00 89.00 92 TYR A O 1
ATOM 799 N N . ARG A 1 93 ? -2.713 -2.169 -12.263 1.00 91.44 93 ARG A N 1
ATOM 800 C CA . ARG A 1 93 ? -2.957 -1.184 -11.195 1.00 91.44 93 ARG A CA 1
ATOM 801 C C . ARG A 1 93 ? -1.725 -0.938 -10.323 1.00 91.44 93 ARG A C 1
ATOM 803 O O . ARG A 1 93 ? -1.560 0.155 -9.791 1.00 91.44 93 ARG A O 1
ATOM 810 N N . VAL A 1 94 ? -0.868 -1.948 -10.167 1.00 92.94 94 VAL A N 1
ATOM 811 C CA . VAL A 1 94 ? 0.319 -1.918 -9.294 1.00 92.94 94 VAL A CA 1
ATOM 812 C C . VAL A 1 94 ? 1.511 -1.283 -10.008 1.00 92.94 94 VAL A C 1
ATOM 814 O O . VAL A 1 94 ? 2.222 -0.463 -9.422 1.00 92.94 94 VAL A O 1
ATOM 817 N N . TRP A 1 95 ? 1.708 -1.618 -11.286 1.00 92.00 95 TRP A N 1
ATOM 818 C CA . TRP A 1 95 ? 2.860 -1.173 -12.071 1.00 92.00 95 TRP A CA 1
ATOM 819 C C . TRP A 1 95 ? 3.057 0.348 -12.115 1.00 92.00 95 TRP A C 1
ATOM 821 O O . TRP A 1 95 ? 4.182 0.774 -11.864 1.00 92.00 95 TRP A O 1
ATOM 831 N N . PRO A 1 96 ? 2.034 1.197 -12.347 1.00 92.25 96 PRO A N 1
ATOM 832 C CA . PRO A 1 96 ? 2.234 2.645 -12.393 1.00 92.25 96 PRO A CA 1
ATOM 833 C C . PRO A 1 96 ? 2.820 3.208 -11.094 1.00 92.25 96 PRO A C 1
ATOM 835 O O . PRO A 1 96 ? 3.715 4.050 -11.136 1.00 92.25 96 PRO A O 1
ATOM 838 N N . GLY A 1 97 ? 2.353 2.720 -9.940 1.00 91.38 97 GLY A N 1
ATOM 839 C CA . GLY A 1 97 ? 2.897 3.107 -8.637 1.00 91.38 97 GLY A CA 1
ATOM 840 C C . GLY A 1 97 ? 4.334 2.625 -8.452 1.00 91.38 97 GLY A C 1
ATOM 841 O O . GLY A 1 97 ? 5.192 3.394 -8.020 1.00 91.38 97 GLY A O 1
ATOM 842 N N . TYR A 1 98 ? 4.616 1.384 -8.852 1.00 92.44 98 TYR A N 1
ATOM 843 C CA . TYR A 1 98 ? 5.950 0.811 -8.717 1.00 92.44 98 TYR A CA 1
ATOM 844 C C . TYR A 1 98 ? 6.978 1.526 -9.614 1.00 92.44 98 TYR A C 1
ATOM 846 O O . TYR A 1 98 ? 8.064 1.877 -9.162 1.00 92.44 98 TYR A O 1
ATOM 854 N N . LEU A 1 99 ? 6.623 1.824 -10.867 1.00 90.81 99 LEU A N 1
ATOM 855 C CA . LEU A 1 99 ? 7.497 2.541 -11.798 1.00 90.81 99 LEU A CA 1
ATOM 856 C C . LEU A 1 99 ? 7.779 3.976 -11.334 1.00 90.81 99 LEU A C 1
ATOM 858 O O . LEU A 1 99 ? 8.925 4.415 -11.412 1.00 90.81 99 LEU A O 1
ATOM 862 N N . ARG A 1 100 ? 6.774 4.693 -10.803 1.00 91.25 100 ARG A N 1
ATOM 863 C CA . ARG A 1 100 ? 6.986 6.023 -10.203 1.00 91.25 100 ARG A CA 1
ATOM 864 C C . ARG A 1 100 ? 7.944 5.961 -9.017 1.00 91.25 100 ARG A C 1
ATOM 866 O O . ARG A 1 100 ? 8.875 6.757 -8.964 1.00 91.25 100 ARG A O 1
ATOM 873 N N . PHE A 1 101 ? 7.761 4.994 -8.115 1.00 91.31 101 PHE A N 1
ATOM 874 C CA . PHE A 1 101 ? 8.652 4.798 -6.969 1.00 91.31 101 PHE A CA 1
ATOM 875 C C . PHE A 1 101 ? 10.107 4.596 -7.405 1.00 91.31 101 PHE A C 1
ATOM 877 O O . PHE A 1 101 ? 11.003 5.235 -6.860 1.00 91.31 101 PHE A O 1
ATOM 884 N N . VAL A 1 102 ? 10.344 3.750 -8.410 1.00 89.62 102 VAL A N 1
ATOM 885 C CA . VAL A 1 102 ? 11.707 3.444 -8.854 1.00 89.62 102 VAL A CA 1
ATOM 886 C C . VAL A 1 102 ? 12.339 4.580 -9.670 1.00 89.62 102 VAL A C 1
ATOM 888 O O . VAL A 1 102 ? 13.551 4.735 -9.634 1.00 89.62 102 VAL A O 1
ATOM 891 N N . ARG A 1 103 ? 11.549 5.411 -10.364 1.00 87.44 103 ARG A N 1
ATOM 892 C CA . ARG A 1 103 ? 12.062 6.645 -10.993 1.00 87.44 103 ARG A CA 1
ATOM 893 C C . ARG A 1 103 ? 12.449 7.711 -9.970 1.00 87.44 103 ARG A C 1
ATOM 895 O O . ARG A 1 103 ? 13.375 8.466 -10.218 1.00 87.44 103 ARG A O 1
ATOM 902 N N . ALA A 1 104 ? 11.730 7.779 -8.852 1.00 87.00 104 ALA A N 1
ATOM 903 C CA . ALA A 1 104 ? 11.949 8.791 -7.824 1.00 87.00 104 ALA A CA 1
ATOM 904 C C . ALA A 1 104 ? 13.174 8.517 -6.931 1.00 87.00 104 ALA A C 1
ATOM 906 O O . ALA A 1 104 ? 13.619 9.422 -6.235 1.00 87.00 104 ALA A O 1
ATOM 907 N N . HIS A 1 105 ? 13.715 7.292 -6.927 1.00 84.31 105 HIS A N 1
ATOM 908 C CA . HIS A 1 105 ? 14.833 6.902 -6.063 1.00 84.31 105 HIS A CA 1
ATOM 909 C C . HIS A 1 105 ? 16.020 6.390 -6.896 1.00 84.31 105 HIS A C 1
ATOM 911 O O . HIS A 1 105 ? 15.803 5.644 -7.853 1.00 84.31 105 HIS A O 1
ATOM 917 N N . PRO A 1 106 ? 17.275 6.704 -6.526 1.00 79.06 106 PRO A N 1
ATOM 918 C CA . PRO A 1 106 ? 18.467 6.281 -7.264 1.00 79.06 106 PRO A CA 1
ATOM 919 C C . PRO A 1 106 ? 18.774 4.788 -7.037 1.00 79.06 106 PRO A C 1
ATOM 921 O O . PRO A 1 106 ? 19.677 4.419 -6.293 1.00 79.06 106 PRO A O 1
ATOM 924 N N . LEU A 1 107 ? 17.993 3.901 -7.662 1.00 81.19 107 LEU A N 1
ATOM 925 C CA . LEU A 1 107 ? 18.101 2.441 -7.524 1.00 81.19 107 LEU A CA 1
ATOM 926 C C . LEU A 1 107 ? 18.299 1.770 -8.894 1.00 81.19 107 LEU A C 1
ATOM 928 O O . LEU A 1 107 ? 17.401 1.054 -9.351 1.00 81.19 107 LEU A O 1
ATOM 932 N N . PRO A 1 108 ? 19.444 1.971 -9.571 1.00 78.06 108 PRO A N 1
ATOM 933 C CA . PRO A 1 108 ? 19.618 1.605 -10.979 1.00 78.06 108 PRO A CA 1
ATOM 934 C C . PRO A 1 108 ? 19.415 0.106 -11.248 1.00 78.06 108 PRO A C 1
ATOM 936 O O . PRO A 1 108 ? 18.644 -0.267 -12.131 1.00 78.06 108 PRO A O 1
ATOM 939 N N . GLU A 1 109 ? 20.002 -0.782 -10.443 1.00 82.88 109 GLU A N 1
ATOM 940 C CA . GLU A 1 109 ? 19.852 -2.2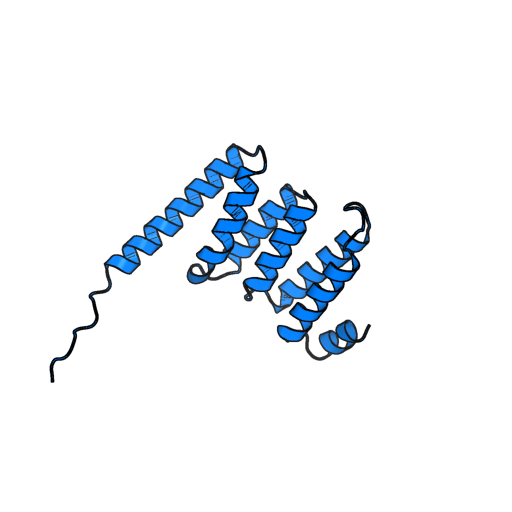33 -10.642 1.00 82.88 109 GLU A CA 1
ATOM 941 C C . GLU A 1 109 ? 18.415 -2.720 -10.423 1.00 82.88 109 GLU A C 1
ATOM 943 O O . GLU A 1 109 ? 17.882 -3.543 -11.177 1.00 82.88 109 GLU A O 1
ATOM 948 N N . THR A 1 110 ? 17.758 -2.200 -9.380 1.00 83.06 110 THR A N 1
ATOM 949 C CA . THR A 1 110 ? 16.360 -2.539 -9.092 1.00 83.06 110 THR A CA 1
ATOM 950 C C . THR A 1 110 ? 15.454 -1.987 -10.187 1.00 83.06 110 THR A C 1
ATOM 952 O O . THR A 1 110 ? 14.556 -2.702 -10.627 1.00 83.06 110 THR A O 1
ATOM 955 N N . ALA A 1 111 ? 15.721 -0.778 -10.687 1.00 84.25 111 ALA A N 1
ATOM 956 C CA . ALA A 1 111 ? 15.028 -0.195 -11.830 1.00 84.25 111 ALA A CA 1
ATOM 957 C C . ALA A 1 111 ? 15.084 -1.112 -13.036 1.00 84.25 111 ALA A C 1
ATOM 959 O O . ALA A 1 111 ? 14.035 -1.554 -13.504 1.00 84.25 111 ALA A O 1
ATOM 960 N N . VAL A 1 112 ? 16.282 -1.482 -13.483 1.00 85.81 112 VAL A N 1
ATOM 961 C CA . VAL A 1 112 ? 16.453 -2.349 -14.653 1.00 85.81 112 VAL A CA 1
ATOM 962 C C . VAL A 1 112 ? 15.681 -3.661 -14.486 1.00 85.81 112 VAL A C 1
ATOM 964 O O . VAL A 1 112 ? 14.964 -4.079 -15.397 1.00 85.81 112 VAL A O 1
ATOM 967 N N . ARG A 1 113 ? 15.751 -4.297 -13.310 1.00 86.62 113 ARG A N 1
ATOM 968 C CA . ARG A 1 113 ? 15.012 -5.542 -13.030 1.00 86.62 113 ARG A CA 1
ATOM 969 C C . ARG A 1 113 ? 13.493 -5.356 -13.077 1.00 86.62 113 ARG A C 1
ATOM 971 O O . ARG A 1 113 ? 12.801 -6.192 -13.661 1.00 86.62 113 ARG A O 1
ATOM 978 N N . VAL A 1 114 ? 12.978 -4.282 -12.481 1.00 87.06 114 VAL A N 1
ATOM 979 C CA . VAL A 1 114 ? 11.542 -3.959 -12.450 1.00 87.06 114 VAL A CA 1
ATOM 980 C C . VAL A 1 114 ? 11.034 -3.651 -13.860 1.00 87.06 114 VAL A C 1
ATOM 982 O O . VAL A 1 114 ? 10.026 -4.227 -14.269 1.00 87.06 114 VAL A O 1
ATOM 985 N N . TYR A 1 115 ? 11.760 -2.843 -14.640 1.00 85.19 115 TYR A N 1
ATOM 986 C CA . TYR A 1 115 ? 11.415 -2.542 -16.033 1.00 85.19 115 TYR A CA 1
ATOM 987 C C . TYR A 1 115 ? 11.436 -3.787 -16.919 1.00 85.19 115 TYR A C 1
ATOM 989 O O . TYR A 1 115 ? 10.480 -4.020 -17.656 1.00 85.19 115 TYR A O 1
ATOM 997 N N . ARG A 1 116 ? 12.462 -4.643 -16.813 1.00 85.62 116 ARG A N 1
ATOM 998 C CA . ARG A 1 116 ? 12.508 -5.916 -17.557 1.00 85.62 116 ARG A CA 1
ATOM 999 C C . ARG A 1 116 ? 11.302 -6.801 -17.242 1.00 85.62 116 ARG A C 1
ATOM 1001 O O . ARG A 1 116 ? 10.719 -7.383 -18.152 1.00 85.62 116 ARG A O 1
ATOM 1008 N N . ARG A 1 117 ? 10.907 -6.903 -15.966 1.00 86.38 117 ARG A N 1
ATOM 1009 C CA . ARG A 1 117 ? 9.723 -7.682 -15.566 1.00 86.38 117 ARG A CA 1
ATOM 1010 C C . ARG A 1 117 ? 8.434 -7.059 -16.107 1.00 86.38 117 ARG A C 1
ATOM 1012 O O . ARG A 1 117 ? 7.600 -7.793 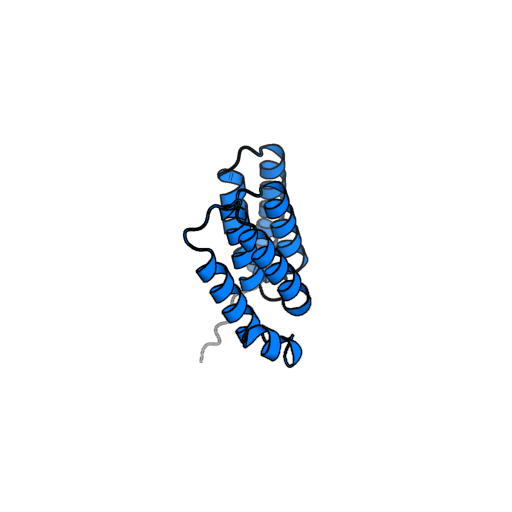-16.626 1.00 86.38 117 ARG A O 1
ATOM 1019 N N . TYR A 1 118 ? 8.293 -5.737 -16.019 1.00 85.50 118 TYR A N 1
ATOM 1020 C CA . TYR A 1 118 ? 7.145 -5.015 -16.569 1.00 85.50 118 TYR A CA 1
ATOM 1021 C C . TYR A 1 118 ? 6.975 -5.292 -18.065 1.00 85.50 118 TYR A C 1
ATOM 1023 O O . TYR A 1 118 ? 5.891 -5.685 -18.486 1.00 85.50 118 TYR A O 1
ATOM 1031 N N . LEU A 1 119 ? 8.058 -5.180 -18.842 1.00 83.38 119 LEU A N 1
ATOM 1032 C CA . LEU A 1 119 ? 8.046 -5.436 -20.284 1.00 83.38 119 LEU A CA 1
ATOM 1033 C C . LEU A 1 119 ? 7.642 -6.878 -20.621 1.00 83.38 119 LEU A C 1
ATOM 1035 O O . LEU A 1 119 ? 6.832 -7.083 -21.516 1.00 83.38 119 LEU A O 1
ATOM 1039 N N . LYS A 1 120 ? 8.127 -7.883 -19.880 1.00 82.44 120 LYS A N 1
ATOM 1040 C CA . LYS A 1 120 ? 7.710 -9.283 -20.096 1.00 82.44 120 LYS A CA 1
ATOM 1041 C C . LYS A 1 120 ? 6.199 -9.474 -19.926 1.00 82.44 120 LYS A C 1
ATOM 1043 O O . LYS A 1 120 ? 5.573 -10.160 -20.729 1.00 82.44 120 LYS A O 1
ATOM 1048 N N . VAL A 1 121 ? 5.616 -8.856 -18.897 1.00 79.00 121 VAL A N 1
ATOM 1049 C CA . VAL A 1 121 ? 4.177 -8.965 -18.615 1.00 79.00 121 VAL A CA 1
ATOM 1050 C C . VAL A 1 121 ? 3.355 -8.210 -19.658 1.00 79.00 121 VAL A C 1
ATOM 1052 O O . VAL A 1 121 ? 2.383 -8.754 -20.172 1.00 79.00 121 VAL A O 1
ATOM 1055 N N . THR A 1 122 ? 3.734 -6.981 -20.013 1.00 72.06 122 THR A N 1
ATOM 1056 C CA . THR A 1 122 ? 2.966 -6.181 -20.982 1.00 72.06 122 THR A CA 1
ATOM 1057 C C . THR A 1 122 ? 3.011 -6.753 -22.389 1.00 72.06 122 THR A C 1
ATOM 1059 O O . THR A 1 122 ? 1.992 -6.743 -23.076 1.00 72.06 122 THR A O 1
ATOM 1062 N N . VAL A 1 123 ? 4.159 -7.284 -22.808 1.00 66.12 123 VAL A N 1
ATOM 1063 C CA . VAL A 1 123 ? 4.309 -7.952 -24.103 1.00 66.12 123 VAL A CA 1
ATOM 1064 C C . VAL A 1 123 ? 3.418 -9.195 -24.157 1.00 66.12 123 VAL A C 1
ATOM 1066 O O . VAL A 1 123 ? 2.644 -9.343 -25.096 1.00 66.12 123 VAL A O 1
ATOM 1069 N N . SER A 1 124 ? 3.424 -10.027 -23.112 1.00 61.88 124 SER A N 1
ATOM 1070 C CA . SER A 1 124 ? 2.574 -11.224 -23.038 1.00 61.88 124 SER A CA 1
ATOM 1071 C C . SER A 1 124 ? 1.070 -10.906 -23.048 1.00 61.88 124 SER A C 1
ATOM 1073 O O . SER A 1 124 ? 0.315 -11.585 -23.738 1.00 61.88 124 SER A O 1
ATOM 1075 N N . VAL A 1 125 ? 0.637 -9.848 -22.351 1.00 60.81 125 VAL A N 1
ATOM 1076 C CA . VAL A 1 125 ? -0.776 -9.418 -22.320 1.00 60.81 125 VAL A CA 1
ATOM 1077 C C . VAL A 1 125 ? -1.236 -8.826 -23.658 1.00 60.81 125 VAL A C 1
ATOM 1079 O O . VAL A 1 125 ? -2.397 -8.971 -24.029 1.00 60.81 125 VAL A O 1
ATOM 1082 N N . ARG A 1 126 ? -0.348 -8.158 -24.405 1.00 57.91 126 ARG A N 1
ATOM 1083 C CA . ARG A 1 126 ? -0.683 -7.649 -25.744 1.00 57.91 126 ARG A CA 1
ATOM 1084 C C . ARG A 1 126 ? -0.868 -8.785 -26.745 1.00 57.91 126 ARG A C 1
ATOM 1086 O O . ARG A 1 126 ? -1.859 -8.770 -27.461 1.00 57.91 126 ARG A O 1
ATOM 1093 N N . TYR A 1 127 ? 0.017 -9.783 -26.738 1.00 55.56 127 TYR A N 1
ATOM 1094 C CA . TYR A 1 127 ? -0.103 -10.937 -27.634 1.00 55.56 127 TYR A CA 1
ATOM 1095 C C . TYR A 1 127 ? -1.389 -11.743 -27.408 1.00 55.56 127 TYR A C 1
ATOM 1097 O O . TYR A 1 127 ? -2.001 -12.183 -28.377 1.00 55.56 127 TYR A O 1
ATOM 1105 N N . SER A 1 128 ? -1.847 -11.900 -26.161 1.00 56.75 128 SER A N 1
ATOM 1106 C CA . SER A 1 128 ? -3.109 -12.599 -25.882 1.00 56.75 128 SER A CA 1
ATOM 1107 C C . SER A 1 128 ? -4.352 -11.807 -26.303 1.00 56.75 128 SER A C 1
ATOM 1109 O O . SER A 1 128 ? -5.338 -12.411 -26.713 1.00 56.75 128 SER A O 1
ATOM 1111 N N . ALA A 1 129 ? -4.310 -10.472 -26.260 1.00 55.97 129 ALA A N 1
ATOM 1112 C CA . ALA A 1 129 ? -5.404 -9.625 -26.738 1.00 55.97 129 ALA A CA 1
ATOM 1113 C C . ALA A 1 129 ? -5.525 -9.613 -28.275 1.00 55.97 129 ALA A C 1
ATOM 1115 O O . ALA A 1 129 ? -6.621 -9.442 -28.796 1.00 55.97 129 ALA A O 1
ATOM 1116 N N . SER A 1 130 ? -4.422 -9.820 -29.002 1.00 55.91 130 SER A N 1
ATOM 1117 C CA . SER A 1 130 ? -4.400 -9.867 -30.473 1.00 55.91 130 SER A CA 1
ATOM 1118 C C . SER A 1 130 ? -4.937 -11.173 -31.075 1.00 55.91 130 SER A C 1
ATOM 1120 O O . SER A 1 130 ? -5.219 -11.210 -32.266 1.00 55.91 130 SER A O 1
ATOM 1122 N N . LEU A 1 131 ? -5.065 -12.241 -30.279 1.00 56.75 131 LEU A N 1
ATOM 1123 C CA . LEU A 1 131 ? -5.517 -13.568 -30.724 1.00 56.75 131 LEU A CA 1
ATOM 1124 C C . LEU A 1 131 ? -7.035 -13.784 -30.600 1.00 56.75 131 LEU A C 1
ATOM 1126 O O . LEU A 1 131 ? -7.532 -14.817 -31.041 1.00 56.75 131 LEU A O 1
ATOM 1130 N N . HIS A 1 132 ? -7.778 -12.840 -30.014 1.00 52.16 132 HIS A N 1
ATOM 1131 C CA . HIS A 1 132 ? -9.237 -12.916 -29.975 1.00 52.16 132 HIS A CA 1
ATOM 1132 C C . HIS A 1 132 ? -9.819 -12.275 -31.247 1.00 52.16 132 HIS A C 1
ATOM 1134 O O . HIS A 1 132 ? -9.658 -11.065 -31.428 1.00 52.16 132 HIS A O 1
ATOM 1140 N N . PRO A 1 133 ? -10.494 -13.036 -32.130 1.00 56.09 133 PRO A N 1
ATOM 1141 C CA . PRO A 1 133 ? -11.207 -12.441 -33.251 1.00 56.09 133 PRO A CA 1
ATOM 1142 C C . PRO A 1 133 ? -12.335 -11.535 -32.722 1.00 56.09 133 PRO A C 1
ATOM 1144 O O . PRO A 1 133 ? -12.910 -11.833 -31.666 1.00 56.09 133 PRO A O 1
ATOM 1147 N N . PRO A 1 134 ? -12.656 -10.423 -33.412 1.00 59.81 134 PRO A N 1
ATOM 1148 C CA . PRO A 1 134 ? -13.792 -9.586 -33.041 1.00 59.81 134 PRO A CA 1
ATOM 1149 C C . PRO A 1 134 ? -15.078 -10.432 -33.025 1.00 59.81 134 PRO A C 1
ATOM 1151 O O . PRO A 1 134 ? -15.214 -11.333 -33.858 1.00 59.81 134 PRO A O 1
ATOM 1154 N N . PRO A 1 135 ? -16.017 -10.186 -32.088 1.00 54.94 135 PRO A N 1
ATOM 1155 C CA . PRO A 1 135 ? -17.288 -10.898 -32.076 1.00 54.94 135 PRO A CA 1
ATOM 1156 C C . PRO A 1 135 ? -17.985 -10.660 -33.416 1.00 54.94 135 PRO A C 1
ATOM 1158 O O . PRO A 1 135 ? -18.146 -9.511 -33.829 1.00 54.94 135 PRO A O 1
ATOM 1161 N N . ALA A 1 136 ? -18.348 -11.748 -34.100 1.00 57.91 136 ALA A N 1
ATOM 1162 C CA . ALA A 1 136 ? -19.080 -11.687 -35.353 1.00 57.91 136 ALA A CA 1
ATOM 1163 C C . ALA A 1 136 ? -20.347 -10.852 -35.130 1.00 57.91 136 ALA A C 1
ATOM 1165 O O . ALA A 1 136 ? -21.234 -11.235 -34.367 1.00 57.91 136 ALA A O 1
ATOM 1166 N N . SER A 1 137 ? -20.402 -9.676 -35.750 1.00 52.38 137 SER A N 1
ATOM 1167 C CA . SER A 1 137 ? -21.620 -8.889 -35.857 1.00 52.38 137 SER A CA 1
ATOM 1168 C C . SER A 1 137 ? -22.611 -9.707 -36.675 1.00 52.38 137 SER A C 1
ATOM 1170 O O . SER A 1 137 ? -22.456 -9.807 -37.889 1.00 52.38 137 SER A O 1
ATOM 1172 N N . TYR A 1 138 ? -23.580 -10.331 -36.006 1.00 44.38 138 TYR A N 1
ATOM 1173 C CA . TYR A 1 138 ? -24.720 -10.963 -36.662 1.00 44.38 138 TYR A CA 1
ATOM 1174 C C . TYR A 1 138 ? -25.572 -9.859 -37.305 1.00 44.38 138 TYR A C 1
ATOM 1176 O O . TYR A 1 138 ? -26.055 -8.990 -36.573 1.00 44.38 138 TYR A O 1
ATOM 1184 N N . PRO A 1 139 ? -25.744 -9.836 -38.638 1.00 59.94 139 PRO A N 1
ATOM 1185 C CA . PRO A 1 139 ? -26.740 -8.982 -39.265 1.00 59.94 139 PRO A CA 1
ATOM 1186 C C . PRO A 1 139 ? -28.132 -9.595 -39.055 1.00 59.94 139 PRO A C 1
ATOM 1188 O O . PRO A 1 139 ? -28.272 -10.819 -39.100 1.00 59.94 139 PRO A O 1
ATOM 1191 N N . ASN A 1 140 ? -29.122 -8.729 -38.805 1.00 49.78 140 ASN A N 1
ATOM 1192 C CA . ASN A 1 140 ? -30.555 -9.050 -38.875 1.00 49.78 140 ASN A CA 1
ATOM 1193 C C . ASN A 1 140 ? -30.968 -9.458 -40.291 1.00 49.78 140 ASN A C 1
ATOM 1195 O O . ASN A 1 140 ? -30.407 -8.868 -41.245 1.00 49.78 140 ASN A O 1
#

Foldseek 3Di:
DVLVVVCVVPVQDPVSLVVVLVVLVVVCPPPDLPDCSLVVSLVSLVSNCVNCLAPLVSLVVNLVSCLVSVVLVVSLVSLVSNCVSYDLVCVVVSLVSVQVSPVVDPDVVSNVVSVVVVVVSVVVVVVVVVPDDDPPPDDD

InterPro domains:
  IPR003107 HAT (Half-A-TPR) repeat [SM00386] (2-26)
  IPR003107 HAT (Half-A-TPR) repeat [SM00386] (36-68)
  IPR003107 HAT (Half-A-TPR) repeat [SM00386] (70-104)
  IPR011990 Tetratricopeptide-like helical domain superfamily [G3DSA:1.25.40.10] (1-129)
  IPR011990 Tetratricopeptide-like helical domain superfamily [SSF48452] (2-121)
  IPR045075 Pre-mRNA-splicing factor Syf1-like [PTHR11246] (2-126)
  IPR055433 Pre-mRNA-splicing factor Syf1-like, N-terminal HAT-repeats domain [PF23233] (1-122)

Secondary structure (DSSP, 8-state):
-HHHHHHHH-TT-HHHHHHHHHHHHHHTTTS-TTSHHHHHHHHHHHHHHHHHTT-HHHHHHHHHHHHHTT-HHHHHHHHHHHHHHS-GGGHHHHHHHHHHHHHHTT-HHHHHHHHHHHHHHHHHHHHHHHTSPPP-----

pLDDT: mean 86.2, std 12.49, range [44.38, 96.38]

Sequence (140 aa):
MIYERALKELPGSYKLWYNYLKQRRKQLKGRCVTDPGYEEVNNCHERALVFMHKMPRIWLDYCQFLVDQYKISRTRRTFDRALRALPVTQHYRVWPGYLRFVRAHPLPETAVRVYRRYLKVTVSVRYSASLHPPPASYPN